Protein AF-A0A428NKQ6-F1 (afdb_monomer)

Sequence (167 aa):
MEALGAVASIIAVVQLTGTIINLCKKYLTSVADLKHDLNCIIIEVSTLRSILELVETAVEGEGDKSPILDALKAPVSSCQNVLADLTALLRSTQCEIPDEQIRMRDKASKILRRVEWPYKGDRAKTMLADLSQHKNTIAMILAVDSRHEKIRVIVPTGVYESRWNPR

Nearest PDB structures (foldseek):
  3plt-assembly2_C-2  TM=3.211E-01  e=9.337E-01  Saccharomyces cerevisiae
  6egc-assem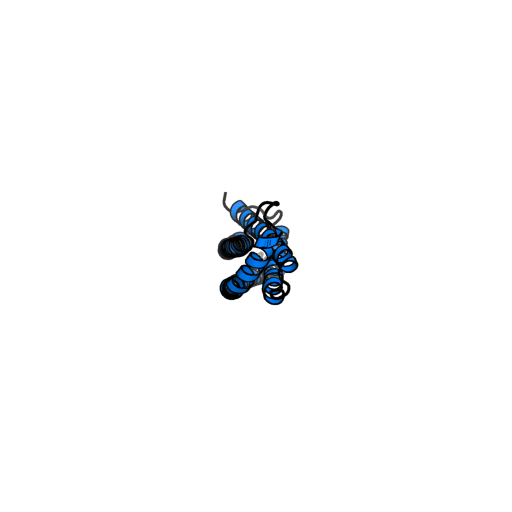bly1_A  TM=3.523E-01  e=1.395E+00  synthetic construct

Secondary structure (DSSP, 8-state):
--HHHHHHHHHHHHHHHHHHHHHHHHHHTT-GGGHHHHHHHHHHHHHHHHHHHHHHHHTTT--TT-HHHHHHHHHHHHHHHHHHHHHHHHHHHH----GGGHHHHHHHHHHHHHHHHHHHHHHHHHHHHHHHHHHHHHHHHHHHHHHHHHHHTTS------------

pLDDT: mean 74.75, std 16.59, range [36.5, 94.19]

Structure (mmCIF, N/CA/C/O backbone):
data_AF-A0A428NKQ6-F1
#
_entry.id   AF-A0A428NKQ6-F1
#
loop_
_atom_site.group_PDB
_atom_site.id
_atom_site.type_symbol
_atom_site.label_atom_id
_atom_site.label_alt_id
_atom_site.label_comp_id
_atom_site.label_asym_id
_atom_site.label_entity_id
_atom_site.label_seq_id
_atom_site.pdbx_PDB_ins_code
_atom_site.Cartn_x
_atom_site.Cartn_y
_atom_site.Cartn_z
_atom_site.occupancy
_atom_site.B_iso_or_equiv
_atom_site.auth_seq_id
_atom_site.auth_comp_id
_atom_site.auth_asym_id
_atom_site.auth_atom_id
_atom_site.pdbx_PDB_model_num
ATOM 1 N N . MET A 1 1 ? 3.741 13.657 -23.375 1.00 43.75 1 MET A N 1
ATOM 2 C CA . MET A 1 1 ? 3.426 14.230 -22.047 1.00 43.75 1 MET A CA 1
ATOM 3 C C . MET A 1 1 ? 2.868 13.133 -21.132 1.00 43.75 1 MET A C 1
ATOM 5 O O . MET A 1 1 ? 1.889 13.355 -20.439 1.00 43.75 1 MET A O 1
ATOM 9 N N . GLU A 1 2 ? 3.465 11.931 -21.148 1.00 50.16 2 GLU A N 1
ATOM 10 C CA . GLU A 1 2 ? 2.844 10.716 -20.579 1.00 50.16 2 GLU A CA 1
ATOM 11 C C . GLU A 1 2 ? 3.733 9.967 -19.572 1.00 50.16 2 GLU A C 1
ATOM 13 O O . GLU A 1 2 ? 3.213 9.144 -18.820 1.00 50.16 2 GLU A O 1
ATOM 18 N N . ALA A 1 3 ? 5.042 10.249 -19.497 1.00 51.44 3 ALA A N 1
ATOM 19 C CA . ALA A 1 3 ? 5.932 9.623 -18.511 1.00 51.44 3 ALA A CA 1
ATOM 20 C C . ALA A 1 3 ? 5.976 10.398 -17.180 1.00 51.44 3 ALA A C 1
ATOM 22 O O . ALA A 1 3 ? 6.032 9.767 -16.125 1.00 51.44 3 ALA A O 1
ATOM 23 N N . LEU A 1 4 ? 5.735 11.721 -17.197 1.00 58.91 4 LEU A N 1
ATOM 24 C CA . LEU A 1 4 ? 5.297 12.462 -15.998 1.00 58.91 4 LEU A CA 1
ATOM 25 C C . LEU A 1 4 ? 4.072 11.809 -15.337 1.00 58.91 4 LEU A C 1
ATOM 27 O O . LEU A 1 4 ? 3.944 11.839 -14.118 1.00 58.91 4 LEU A O 1
ATOM 31 N N . GLY A 1 5 ? 3.194 11.178 -16.125 1.00 74.94 5 GLY A N 1
ATOM 32 C CA . GLY A 1 5 ? 2.017 10.480 -15.613 1.00 74.94 5 GLY A CA 1
ATOM 33 C C . GLY A 1 5 ? 2.357 9.256 -14.758 1.00 74.94 5 GLY A C 1
ATOM 34 O O . GLY A 1 5 ? 1.701 9.027 -13.745 1.00 74.94 5 GLY A O 1
ATOM 35 N N . ALA A 1 6 ? 3.398 8.496 -15.119 1.00 79.81 6 ALA A N 1
ATOM 36 C CA . ALA A 1 6 ? 3.796 7.298 -14.377 1.00 79.81 6 ALA A CA 1
ATOM 37 C C . ALA A 1 6 ? 4.436 7.660 -13.030 1.00 79.81 6 ALA A C 1
ATOM 39 O O . ALA A 1 6 ? 3.991 7.170 -11.993 1.00 79.81 6 ALA A O 1
ATOM 40 N N . VAL A 1 7 ? 5.410 8.576 -13.032 1.00 85.38 7 VAL A N 1
ATOM 41 C CA . VAL A 1 7 ? 6.053 9.060 -11.798 1.00 85.38 7 VAL A CA 1
ATOM 42 C C . VAL A 1 7 ? 5.033 9.760 -10.894 1.00 85.38 7 VAL A C 1
ATOM 44 O O . VAL A 1 7 ? 4.967 9.472 -9.702 1.00 85.38 7 VAL A O 1
ATOM 47 N N . ALA A 1 8 ? 4.150 10.597 -11.448 1.00 87.56 8 ALA A N 1
ATOM 48 C CA . ALA A 1 8 ? 3.085 11.228 -10.667 1.00 87.56 8 ALA A CA 1
ATOM 49 C C . ALA A 1 8 ? 2.110 10.208 -10.052 1.00 87.56 8 ALA A C 1
ATOM 51 O O . ALA A 1 8 ? 1.665 10.396 -8.920 1.00 87.56 8 ALA A O 1
ATOM 52 N N . SER A 1 9 ? 1.784 9.120 -10.760 1.00 89.31 9 SER A N 1
ATOM 53 C CA . SER A 1 9 ? 0.932 8.052 -10.221 1.00 89.31 9 SER A CA 1
ATOM 54 C C . SER A 1 9 ? 1.629 7.285 -9.090 1.00 89.31 9 SER A C 1
ATOM 56 O O . SER A 1 9 ? 1.004 7.024 -8.062 1.00 89.31 9 SER A O 1
ATOM 58 N N . ILE A 1 10 ? 2.936 7.016 -9.209 1.00 91.12 10 ILE A N 1
ATOM 59 C CA . ILE A 1 10 ? 3.754 6.437 -8.127 1.00 91.12 10 ILE A CA 1
ATOM 60 C C . ILE A 1 10 ? 3.709 7.338 -6.885 1.00 91.12 10 ILE A C 1
ATOM 62 O O . ILE A 1 10 ? 3.356 6.871 -5.800 1.00 91.12 10 ILE A O 1
ATOM 66 N N . ILE A 1 11 ? 3.961 8.639 -7.055 1.00 91.25 11 ILE A N 1
ATOM 67 C CA . ILE A 1 11 ? 3.889 9.633 -5.973 1.00 91.25 11 ILE A CA 1
ATOM 68 C C . ILE A 1 11 ? 2.492 9.647 -5.335 1.00 91.25 11 ILE A C 1
ATOM 70 O O . ILE A 1 11 ? 2.361 9.659 -4.108 1.00 91.25 11 ILE A O 1
ATOM 74 N N . ALA A 1 12 ? 1.429 9.614 -6.142 1.00 93.06 12 ALA A N 1
ATOM 75 C CA . ALA A 1 12 ? 0.055 9.581 -5.643 1.00 93.06 12 ALA A CA 1
ATOM 76 C C . ALA A 1 12 ? -0.210 8.334 -4.784 1.00 93.06 12 ALA A C 1
ATOM 78 O O . ALA A 1 12 ? -0.809 8.432 -3.709 1.00 93.06 12 ALA A O 1
ATOM 79 N N . VAL A 1 13 ? 0.285 7.169 -5.211 1.00 93.56 13 VAL A N 1
ATOM 80 C CA . VAL A 1 13 ? 0.214 5.933 -4.425 1.00 93.56 13 VAL A CA 1
ATOM 81 C C . VAL A 1 13 ? 0.978 6.078 -3.105 1.00 93.56 13 VAL A C 1
ATOM 83 O O . VAL A 1 13 ? 0.413 5.782 -2.049 1.00 93.56 13 VAL A O 1
ATOM 86 N N . VAL A 1 14 ? 2.212 6.595 -3.119 1.00 93.88 14 VAL A N 1
ATOM 87 C CA . VAL A 1 14 ? 3.010 6.845 -1.901 1.00 93.88 14 VAL A CA 1
ATOM 88 C C . VAL A 1 14 ? 2.259 7.760 -0.923 1.00 93.88 14 VAL A C 1
ATOM 90 O O . VAL A 1 14 ? 2.180 7.462 0.273 1.00 93.88 14 VAL A O 1
ATOM 93 N N . GLN A 1 15 ? 1.604 8.817 -1.401 1.00 94.06 15 GLN A N 1
ATOM 94 C CA . GLN A 1 15 ? 0.791 9.692 -0.548 1.00 94.06 15 GLN A CA 1
ATOM 95 C C . GLN A 1 15 ? -0.438 8.983 0.049 1.00 94.06 15 GLN A C 1
ATOM 97 O O . GLN A 1 15 ? -0.736 9.141 1.243 1.00 94.06 15 GLN A O 1
ATOM 102 N N . LEU A 1 16 ? -1.138 8.161 -0.743 1.00 94.19 16 LEU A N 1
ATOM 103 C CA . LEU A 1 16 ? -2.261 7.352 -0.256 1.00 94.19 16 LEU A CA 1
ATOM 104 C C . LEU A 1 16 ? -1.813 6.372 0.831 1.00 94.19 16 LEU A C 1
ATOM 106 O O . LEU A 1 16 ? -2.469 6.277 1.872 1.00 94.19 16 LEU A O 1
ATOM 110 N N . THR A 1 17 ? -0.667 5.705 0.650 1.00 93.88 17 THR A N 1
ATOM 111 C CA . THR A 1 17 ? -0.128 4.789 1.670 1.00 93.88 17 THR A CA 1
ATOM 112 C C . THR A 1 17 ? 0.119 5.500 3.004 1.00 93.88 17 THR A C 1
ATOM 114 O O . THR A 1 17 ? -0.292 5.006 4.056 1.00 93.88 17 THR A O 1
ATOM 117 N N . GLY A 1 18 ? 0.697 6.708 2.980 1.00 94.00 18 GLY A N 1
ATOM 118 C CA . GLY A 1 18 ? 0.893 7.530 4.179 1.00 94.00 18 GLY A CA 1
ATOM 119 C C . GLY A 1 18 ? -0.423 7.898 4.871 1.00 94.00 18 GLY A C 1
ATOM 120 O O . GLY A 1 18 ? -0.528 7.824 6.099 1.00 94.00 18 GLY A O 1
ATOM 121 N N . THR A 1 19 ? -1.452 8.225 4.086 1.00 93.69 19 THR A N 1
ATOM 122 C CA . THR A 1 19 ? -2.800 8.517 4.595 1.00 93.69 19 THR A CA 1
ATOM 123 C C . THR A 1 19 ? -3.405 7.306 5.304 1.00 93.69 19 THR A C 1
ATOM 125 O O . THR A 1 19 ? -3.876 7.432 6.436 1.00 93.69 19 THR A O 1
ATOM 128 N N . ILE A 1 20 ? -3.352 6.126 4.683 1.00 91.25 20 ILE A N 1
ATOM 129 C CA . ILE A 1 20 ? -3.874 4.875 5.253 1.00 91.25 20 ILE A CA 1
ATOM 130 C C . ILE A 1 20 ? -3.162 4.523 6.559 1.00 91.25 20 ILE A C 1
ATOM 132 O O . ILE A 1 20 ? -3.825 4.255 7.560 1.00 91.25 20 ILE A O 1
ATOM 136 N N . ILE A 1 21 ? -1.828 4.597 6.592 1.00 91.94 21 ILE A N 1
ATOM 137 C CA . ILE A 1 21 ? -1.042 4.321 7.804 1.00 91.94 21 ILE A CA 1
ATOM 138 C C . ILE A 1 21 ? -1.487 5.236 8.952 1.00 91.94 21 ILE A C 1
ATOM 140 O O . ILE A 1 21 ? -1.678 4.773 10.079 1.00 91.94 21 ILE A O 1
ATOM 144 N N . ASN A 1 22 ? -1.690 6.528 8.681 1.00 90.69 22 ASN A N 1
ATOM 145 C CA . ASN A 1 22 ? -2.161 7.477 9.688 1.00 90.69 22 ASN A CA 1
ATOM 146 C C . ASN A 1 22 ? -3.582 7.145 10.178 1.00 90.69 22 ASN A C 1
ATOM 148 O O . ASN A 1 22 ? -3.840 7.154 11.382 1.00 90.69 22 ASN A O 1
ATOM 152 N N . LEU A 1 23 ? -4.494 6.802 9.263 1.00 87.56 23 LEU A N 1
ATOM 153 C CA . LEU A 1 23 ? -5.860 6.385 9.594 1.00 87.56 23 LEU A CA 1
ATOM 154 C C . LEU A 1 23 ? -5.869 5.125 10.473 1.00 87.56 23 LEU A C 1
ATOM 156 O O . LEU A 1 23 ? -6.544 5.104 11.501 1.00 87.56 23 LEU A O 1
ATOM 160 N N . CYS A 1 24 ? -5.081 4.104 10.133 1.00 85.88 24 CYS A N 1
ATOM 161 C CA . CYS A 1 24 ? -4.968 2.885 10.934 1.00 85.88 24 CYS A CA 1
ATOM 162 C C . CYS A 1 24 ? -4.390 3.167 12.329 1.00 85.88 24 CYS A C 1
ATOM 164 O O . CYS A 1 24 ? -4.927 2.676 13.322 1.00 85.88 24 CYS A O 1
ATOM 16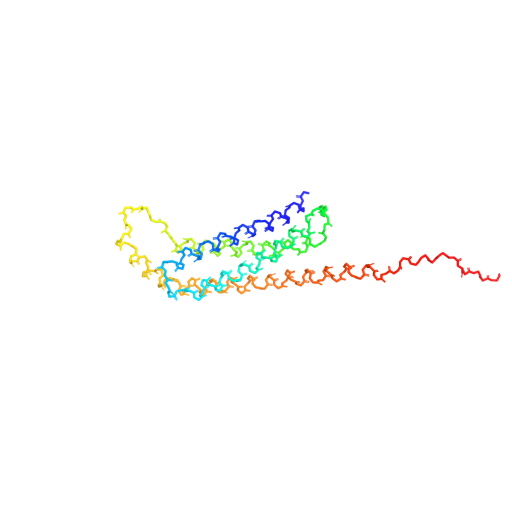6 N N . LYS A 1 25 ? -3.353 4.013 12.438 1.00 85.69 25 LYS A N 1
ATOM 167 C CA . LYS A 1 25 ? -2.780 4.433 13.732 1.00 85.69 25 LYS A CA 1
ATOM 168 C C . LYS A 1 25 ? -3.798 5.157 14.616 1.00 85.69 25 LYS A C 1
ATOM 170 O O . LYS A 1 25 ? -3.898 4.843 15.800 1.00 85.69 25 LYS A O 1
ATOM 175 N N . LYS A 1 26 ? -4.594 6.072 14.052 1.00 81.81 26 LYS A N 1
ATOM 176 C CA . LYS A 1 26 ? -5.695 6.745 14.772 1.00 81.81 26 LYS A CA 1
ATOM 177 C C . LYS A 1 26 ? -6.784 5.770 15.224 1.00 81.81 26 LYS A C 1
ATOM 179 O O . LYS A 1 26 ? -7.400 5.952 16.270 1.00 81.81 26 LYS A O 1
ATOM 184 N N . TYR A 1 27 ? -7.026 4.718 14.453 1.00 75.56 27 TYR A N 1
ATOM 185 C CA . TYR A 1 27 ? -8.033 3.721 14.796 1.00 75.56 27 TYR A CA 1
ATOM 186 C C . TYR A 1 27 ? -7.557 2.770 15.913 1.00 75.56 27 TYR A C 1
ATOM 188 O O . TYR A 1 27 ? -8.324 2.449 16.825 1.00 75.56 27 TYR A O 1
ATOM 196 N N . LEU A 1 28 ? -6.263 2.420 15.926 1.00 75.69 28 LEU A N 1
ATOM 197 C CA . LEU A 1 28 ? -5.616 1.618 16.977 1.00 75.69 28 LEU A CA 1
ATOM 198 C C . LEU A 1 28 ? -5.704 2.247 18.376 1.00 75.69 28 LEU A C 1
ATOM 200 O O . LEU A 1 28 ? -5.817 1.519 19.364 1.00 75.69 28 LEU A O 1
ATOM 204 N N . THR A 1 29 ? -5.675 3.580 18.484 1.00 69.31 29 THR A N 1
ATOM 205 C CA . THR A 1 29 ? -5.842 4.277 19.775 1.00 69.31 29 THR A CA 1
ATOM 206 C C . THR A 1 29 ? -7.286 4.230 20.288 1.00 69.31 29 THR A C 1
ATOM 208 O O . THR A 1 29 ? -7.526 4.434 21.476 1.00 69.31 29 THR A O 1
ATOM 211 N N . SER A 1 30 ? -8.250 3.922 19.414 1.00 64.25 30 SER A N 1
ATOM 212 C CA . SER A 1 30 ? -9.683 3.949 19.716 1.00 64.25 30 SER A CA 1
ATOM 213 C C . SER A 1 30 ? -10.272 2.569 20.037 1.00 64.25 30 SER A C 1
ATOM 215 O O . SER A 1 30 ? -11.234 2.492 20.809 1.00 64.25 30 SER A O 1
ATOM 217 N N . VAL A 1 31 ? -9.726 1.484 19.463 1.00 65.69 31 VAL A N 1
ATOM 218 C CA . VAL A 1 31 ? -10.256 0.112 19.601 1.00 65.69 31 VAL A CA 1
ATOM 219 C C . VAL A 1 31 ? -9.120 -0.926 19.652 1.00 65.69 31 VAL A C 1
ATOM 221 O O . VAL A 1 31 ? -8.570 -1.323 18.630 1.00 65.69 31 VAL A O 1
ATOM 224 N N . ALA A 1 32 ? -8.782 -1.415 20.852 1.00 65.38 32 ALA A N 1
ATOM 225 C CA . ALA A 1 32 ? -7.666 -2.352 21.056 1.00 65.38 32 ALA A CA 1
ATOM 226 C C . ALA A 1 32 ? -7.892 -3.772 20.493 1.00 65.38 32 ALA A C 1
ATOM 228 O O . ALA A 1 32 ? -6.928 -4.510 20.315 1.00 65.38 32 ALA A O 1
ATOM 229 N N . ASP A 1 33 ? -9.140 -4.142 20.214 1.00 66.56 33 ASP A N 1
ATOM 230 C CA . ASP A 1 33 ? -9.537 -5.479 19.749 1.00 66.56 33 ASP A CA 1
ATOM 231 C C . ASP A 1 33 ? -9.233 -5.705 18.254 1.00 66.56 33 ASP A C 1
ATOM 233 O O . ASP A 1 33 ? -9.098 -6.829 17.793 1.00 66.56 33 ASP A O 1
ATOM 237 N N . LEU A 1 34 ? -9.047 -4.617 17.497 1.00 70.50 34 LEU A N 1
ATOM 238 C CA . LEU A 1 34 ? -8.861 -4.628 16.038 1.00 70.50 34 LEU A CA 1
ATOM 239 C C . LEU A 1 34 ? -7.387 -4.508 15.626 1.00 70.50 34 LEU A C 1
ATOM 241 O O . LEU A 1 34 ? -7.061 -4.260 14.464 1.00 70.50 34 LEU A O 1
ATOM 245 N N . LYS A 1 35 ? -6.476 -4.664 16.595 1.00 77.50 35 LYS A N 1
ATOM 246 C CA . LYS A 1 35 ? -5.039 -4.433 16.413 1.00 77.50 35 LYS A CA 1
ATOM 247 C C . LYS A 1 35 ? -4.428 -5.293 15.318 1.00 77.50 35 LYS A C 1
ATOM 249 O O . LYS A 1 35 ? -3.573 -4.807 14.586 1.00 77.50 35 LYS A O 1
ATOM 254 N N . HIS A 1 36 ? -4.853 -6.548 15.215 1.00 81.19 36 HIS A N 1
ATOM 255 C CA . HIS A 1 36 ? -4.286 -7.483 14.252 1.00 81.19 36 HIS A CA 1
ATOM 256 C C . HIS A 1 36 ? -4.561 -7.043 12.809 1.00 81.19 36 HIS A C 1
ATOM 258 O O . HIS A 1 36 ? -3.616 -6.770 12.075 1.00 81.19 36 HIS A O 1
ATOM 264 N N . ASP A 1 37 ? -5.833 -6.874 12.435 1.00 80.25 37 ASP A N 1
ATOM 265 C CA . ASP A 1 37 ? -6.216 -6.510 11.065 1.00 80.25 37 ASP A CA 1
ATOM 266 C C . ASP A 1 37 ? -5.607 -5.166 10.632 1.00 80.25 37 ASP A C 1
ATOM 268 O O . ASP A 1 37 ? -5.096 -5.032 9.521 1.00 80.25 37 ASP A O 1
ATOM 272 N N . LEU A 1 38 ? -5.605 -4.167 11.521 1.00 84.69 38 LEU A N 1
ATOM 273 C CA . LEU A 1 38 ? -5.018 -2.855 11.236 1.00 84.69 38 LEU A CA 1
ATOM 274 C C . LEU A 1 38 ? -3.504 -2.926 11.057 1.00 84.69 38 LEU A C 1
ATOM 276 O O . LEU A 1 38 ? -2.963 -2.243 10.190 1.00 84.69 38 LEU A O 1
ATOM 280 N N . ASN A 1 39 ? -2.818 -3.748 11.854 1.00 87.38 39 ASN A N 1
ATOM 281 C CA . ASN A 1 39 ? -1.386 -3.963 11.688 1.00 87.38 39 ASN A CA 1
ATOM 282 C C . ASN A 1 39 ? -1.084 -4.683 10.371 1.00 87.38 39 ASN A C 1
ATOM 284 O O . ASN A 1 39 ? -0.131 -4.299 9.701 1.00 87.38 39 ASN A O 1
ATOM 288 N N . CYS A 1 40 ? -1.902 -5.656 9.958 1.00 87.69 40 CYS A N 1
ATOM 289 C CA . CYS A 1 40 ? -1.769 -6.288 8.642 1.00 87.69 40 CYS A CA 1
ATOM 290 C C . CYS A 1 40 ? -1.883 -5.256 7.511 1.00 87.69 40 CYS A C 1
ATOM 292 O O . CYS A 1 40 ? -1.033 -5.236 6.623 1.00 87.69 40 CYS A O 1
ATOM 294 N N . ILE A 1 41 ? -2.867 -4.350 7.586 1.00 89.56 41 ILE A N 1
ATOM 295 C CA . ILE A 1 41 ? -3.011 -3.250 6.621 1.00 89.56 41 ILE A CA 1
ATOM 296 C C . ILE A 1 41 ? -1.767 -2.354 6.628 1.00 89.56 41 ILE A C 1
ATOM 298 O O . ILE A 1 41 ? -1.211 -2.077 5.570 1.00 89.56 41 ILE A O 1
ATOM 302 N N . ILE A 1 42 ? -1.308 -1.914 7.806 1.00 90.25 42 ILE A N 1
ATOM 303 C CA . ILE A 1 42 ? -0.123 -1.052 7.930 1.00 90.25 42 ILE A CA 1
ATOM 304 C C . ILE A 1 42 ? 1.105 -1.724 7.310 1.00 90.25 42 ILE A C 1
ATOM 306 O O . ILE A 1 42 ? 1.832 -1.065 6.572 1.00 90.25 42 ILE A O 1
ATOM 310 N N . ILE A 1 43 ? 1.343 -3.004 7.602 1.00 91.69 43 ILE A N 1
ATOM 311 C CA . ILE A 1 43 ? 2.507 -3.750 7.108 1.00 91.69 43 ILE A CA 1
ATOM 312 C C . ILE A 1 43 ? 2.466 -3.862 5.584 1.00 91.69 43 ILE A C 1
ATOM 314 O O . ILE A 1 43 ? 3.444 -3.515 4.917 1.00 91.69 43 ILE A O 1
ATOM 318 N N . GLU A 1 44 ? 1.340 -4.306 5.025 1.00 90.81 44 GLU A N 1
ATOM 319 C CA . GLU A 1 44 ? 1.213 -4.514 3.581 1.00 90.81 44 GLU A CA 1
ATOM 320 C C . GLU A 1 44 ? 1.353 -3.190 2.815 1.00 90.81 44 GLU A C 1
ATOM 322 O O . GLU A 1 44 ? 2.133 -3.087 1.866 1.00 90.81 44 GLU A O 1
ATOM 327 N N . VAL A 1 45 ? 0.679 -2.138 3.290 1.00 91.81 45 VAL A N 1
ATOM 328 C CA . VAL A 1 45 ? 0.727 -0.796 2.693 1.0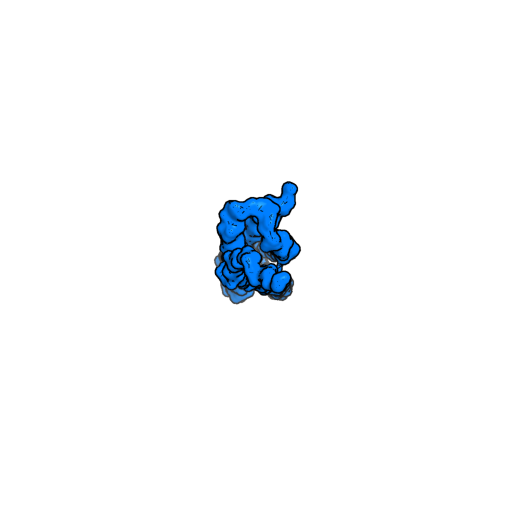0 91.81 45 VAL A CA 1
ATOM 329 C C . VAL A 1 45 ? 2.115 -0.160 2.830 1.00 91.81 45 VAL A C 1
ATOM 331 O O . VAL A 1 45 ? 2.583 0.480 1.890 1.00 91.81 45 VAL A O 1
ATOM 334 N N . SER A 1 46 ? 2.809 -0.363 3.955 1.00 92.69 46 SER A N 1
ATOM 335 C CA . SER A 1 46 ? 4.187 0.128 4.135 1.00 92.69 46 SER A CA 1
ATOM 336 C C . SER A 1 46 ? 5.166 -0.587 3.208 1.00 92.69 46 SER A C 1
ATOM 338 O O . SER A 1 46 ? 6.064 0.045 2.665 1.00 92.69 46 SER A O 1
ATOM 340 N N . THR A 1 47 ? 4.973 -1.888 2.980 1.00 92.50 47 THR A N 1
ATOM 341 C CA . THR A 1 47 ? 5.823 -2.665 2.068 1.00 92.50 47 THR A CA 1
ATOM 342 C C . THR A 1 47 ? 5.674 -2.170 0.632 1.00 92.50 47 THR A C 1
ATOM 344 O O . THR A 1 47 ? 6.674 -1.950 -0.049 1.00 92.50 47 THR A O 1
ATOM 347 N N . LEU A 1 48 ? 4.437 -1.940 0.177 1.00 92.12 48 LEU A N 1
ATOM 348 C CA . LEU A 1 48 ? 4.185 -1.351 -1.140 1.00 92.12 48 LEU A CA 1
ATOM 349 C C . LEU A 1 48 ? 4.815 0.040 -1.267 1.00 92.12 48 LEU A C 1
ATOM 351 O O . LEU A 1 48 ? 5.454 0.327 -2.277 1.00 92.12 48 LEU A O 1
ATOM 355 N N . ARG A 1 49 ? 4.662 0.883 -0.239 1.00 94.00 49 ARG A N 1
ATOM 356 C CA . ARG A 1 49 ? 5.268 2.216 -0.196 1.00 94.00 49 ARG A CA 1
ATOM 357 C C . ARG A 1 49 ? 6.778 2.149 -0.415 1.00 94.00 49 ARG A C 1
ATOM 359 O O . ARG A 1 49 ? 7.271 2.818 -1.310 1.00 94.00 49 ARG A O 1
ATOM 366 N N . SER A 1 50 ? 7.487 1.315 0.346 1.00 93.44 50 SER A N 1
ATOM 367 C CA . SER A 1 50 ? 8.946 1.208 0.242 1.00 93.44 50 SER A CA 1
ATOM 368 C C . SER A 1 50 ? 9.413 0.720 -1.131 1.00 93.44 50 SER A C 1
ATOM 370 O O . SER A 1 50 ? 10.427 1.198 -1.630 1.00 93.44 50 SER A O 1
ATOM 372 N N . ILE A 1 51 ? 8.675 -0.200 -1.763 1.00 90.62 51 ILE A N 1
ATOM 373 C CA . ILE A 1 51 ? 8.972 -0.644 -3.135 1.00 90.62 51 ILE A CA 1
ATOM 374 C C . ILE A 1 51 ? 8.846 0.530 -4.110 1.00 90.62 51 ILE A C 1
ATOM 376 O O . ILE A 1 51 ? 9.706 0.718 -4.963 1.00 90.62 51 ILE A O 1
ATOM 380 N N . LEU A 1 52 ? 7.786 1.326 -3.984 1.00 90.56 52 LEU A N 1
ATOM 381 C CA . LEU A 1 52 ? 7.509 2.436 -4.889 1.00 90.56 52 LEU A CA 1
ATOM 382 C C . LEU A 1 52 ? 8.419 3.651 -4.664 1.00 90.56 52 LEU A C 1
ATOM 384 O O . LEU A 1 52 ? 8.816 4.269 -5.643 1.00 90.56 52 LEU A O 1
ATOM 388 N N . GLU A 1 53 ? 8.816 3.943 -3.424 1.00 91.62 53 GLU A N 1
ATOM 389 C CA . GLU A 1 53 ? 9.837 4.961 -3.113 1.00 91.62 53 GLU A CA 1
ATOM 390 C C . GLU A 1 53 ? 11.203 4.579 -3.717 1.00 91.62 53 GLU A C 1
ATOM 392 O O . GLU A 1 53 ? 11.931 5.435 -4.224 1.00 91.62 53 GLU A O 1
ATOM 397 N N . LEU A 1 54 ? 11.545 3.282 -3.729 1.00 88.44 54 LEU A N 1
ATOM 398 C CA . LEU A 1 54 ? 12.760 2.796 -4.390 1.00 88.44 54 LEU A CA 1
ATOM 399 C C . LEU A 1 54 ? 12.691 2.984 -5.911 1.00 88.44 54 LEU A C 1
ATOM 401 O O . LEU A 1 54 ? 13.676 3.397 -6.515 1.00 88.44 54 LEU A O 1
ATOM 405 N N . VAL A 1 55 ? 11.537 2.699 -6.520 1.00 85.81 55 VAL A N 1
ATOM 406 C CA . VAL A 1 55 ? 11.306 2.928 -7.955 1.00 85.81 55 VAL A CA 1
ATOM 407 C C . VAL A 1 55 ? 11.419 4.412 -8.288 1.00 85.81 55 VAL A C 1
ATOM 409 O O . VAL A 1 55 ? 12.115 4.756 -9.234 1.00 85.81 55 VAL A O 1
ATOM 412 N N . GLU A 1 56 ? 10.758 5.275 -7.514 1.00 86.50 56 GLU A N 1
ATOM 413 C CA . GLU A 1 56 ? 10.810 6.733 -7.673 1.00 86.50 56 GLU A CA 1
ATOM 414 C C . GLU A 1 56 ? 12.254 7.239 -7.645 1.00 86.50 56 GLU A C 1
ATOM 416 O O . GLU A 1 56 ? 12.655 7.981 -8.534 1.00 86.50 56 GLU A O 1
ATOM 421 N N . THR A 1 57 ? 13.053 6.763 -6.686 1.00 84.88 57 THR A N 1
ATOM 422 C CA . THR A 1 57 ? 14.473 7.130 -6.576 1.00 84.88 57 THR A CA 1
ATOM 423 C C . THR A 1 57 ? 15.299 6.595 -7.749 1.00 84.88 57 THR A C 1
ATOM 425 O O . THR A 1 57 ? 16.190 7.281 -8.235 1.00 84.88 57 THR A O 1
ATOM 428 N N . ALA A 1 58 ? 15.030 5.370 -8.213 1.00 80.06 58 ALA A N 1
ATOM 429 C CA . ALA A 1 58 ? 15.790 4.746 -9.297 1.00 80.06 58 ALA A CA 1
ATOM 430 C C . ALA A 1 58 ? 15.572 5.443 -10.647 1.00 80.06 58 ALA A C 1
ATOM 432 O O . ALA A 1 58 ? 16.506 5.566 -11.430 1.00 80.06 58 ALA A O 1
ATOM 433 N N . VAL A 1 59 ? 14.352 5.922 -10.896 1.00 78.19 59 VAL A N 1
ATOM 434 C CA . VAL A 1 59 ? 13.988 6.622 -12.138 1.00 78.19 59 VAL A CA 1
ATOM 435 C C . VAL A 1 59 ? 14.188 8.139 -12.040 1.00 78.19 59 VAL A C 1
ATOM 437 O O . VAL A 1 59 ? 13.960 8.856 -13.016 1.00 78.19 59 VAL A O 1
ATOM 440 N N . GLU A 1 60 ? 14.618 8.649 -10.880 1.00 74.19 60 GLU A N 1
ATOM 441 C CA . GLU A 1 60 ? 14.920 10.063 -10.669 1.00 74.19 60 GLU A CA 1
ATOM 442 C C . GLU A 1 60 ? 16.120 10.471 -11.541 1.00 74.19 60 GLU A C 1
ATOM 444 O O . GLU A 1 60 ? 17.273 10.149 -11.264 1.00 74.19 60 GLU A O 1
ATOM 449 N N . GLY A 1 61 ? 15.842 11.170 -12.645 1.00 66.31 61 GLY A N 1
ATOM 450 C CA . GLY A 1 61 ? 16.858 11.617 -13.605 1.00 66.31 61 GLY A CA 1
ATOM 451 C C . GLY A 1 61 ? 16.987 10.754 -14.865 1.00 66.31 61 GLY A C 1
ATOM 452 O O . GLY A 1 61 ? 17.611 11.201 -15.831 1.00 66.31 61 GLY A O 1
ATOM 453 N N . GLU A 1 62 ? 16.344 9.583 -14.926 1.00 61.69 62 GLU A N 1
ATOM 454 C CA . GLU A 1 62 ? 16.067 8.918 -16.203 1.00 61.69 62 GLU A CA 1
ATOM 455 C C . GLU A 1 62 ? 14.970 9.709 -16.933 1.00 61.69 62 GLU A C 1
ATOM 457 O O . GLU A 1 62 ? 13.884 9.940 -16.408 1.00 61.69 62 GLU A O 1
ATOM 462 N N . GLY A 1 63 ? 15.252 10.193 -18.146 1.00 56.31 63 GLY A N 1
ATOM 463 C CA . GLY A 1 63 ? 14.274 10.960 -18.927 1.00 56.31 63 GLY A CA 1
ATOM 464 C C . GLY A 1 63 ? 12.989 10.178 -19.263 1.00 56.31 63 GLY A C 1
ATOM 465 O O . GLY A 1 63 ? 12.891 8.977 -19.036 1.00 56.31 63 GLY A O 1
ATOM 466 N N . ASP A 1 64 ? 12.024 10.860 -19.898 1.00 55.69 64 ASP A N 1
ATOM 467 C CA . ASP A 1 64 ? 10.641 10.440 -20.247 1.00 55.69 64 ASP A CA 1
ATOM 468 C C . ASP A 1 64 ? 10.452 9.096 -21.025 1.00 55.69 64 ASP A C 1
ATOM 470 O O . ASP A 1 64 ? 9.362 8.827 -21.526 1.00 55.69 64 ASP A O 1
ATOM 474 N N . LYS A 1 65 ? 11.476 8.247 -21.198 1.00 63.38 65 LYS A N 1
ATOM 475 C CA . LYS A 1 65 ? 11.449 7.037 -22.050 1.00 63.38 65 LYS A CA 1
ATOM 476 C C . LYS A 1 65 ? 11.921 5.759 -21.351 1.00 63.38 65 LYS A C 1
ATOM 478 O O . LYS A 1 65 ? 12.418 4.856 -22.023 1.00 63.38 65 LYS A O 1
ATOM 483 N N . SER A 1 66 ? 11.809 5.674 -20.026 1.00 75.06 66 SER A N 1
ATOM 484 C CA . SER A 1 66 ? 12.194 4.444 -19.333 1.00 75.06 66 SER A CA 1
ATOM 485 C C . SER A 1 66 ? 11.128 3.354 -19.558 1.00 75.06 66 SER A C 1
ATOM 487 O O . SER A 1 66 ? 9.979 3.533 -19.142 1.00 75.06 66 SER A O 1
ATOM 489 N N . PRO A 1 67 ? 11.460 2.221 -20.213 1.00 79.38 67 PRO A N 1
ATOM 490 C CA . PRO A 1 67 ? 10.500 1.150 -20.502 1.00 79.38 67 PRO A CA 1
ATOM 491 C C . PRO A 1 67 ? 9.917 0.532 -19.225 1.00 79.38 67 PRO A C 1
ATOM 493 O O . PRO A 1 67 ? 8.817 -0.024 -19.247 1.00 79.38 67 PRO A O 1
ATOM 496 N N . ILE A 1 68 ? 10.624 0.668 -18.098 1.00 82.81 68 ILE A N 1
ATOM 497 C CA . ILE A 1 68 ? 10.135 0.231 -16.796 1.00 82.81 68 ILE A CA 1
ATOM 498 C C . ILE A 1 68 ? 8.944 1.073 -16.324 1.00 82.81 68 ILE A C 1
ATOM 500 O O . ILE A 1 68 ? 7.979 0.521 -15.799 1.00 82.81 68 ILE A O 1
ATOM 504 N N . LEU A 1 69 ? 8.949 2.388 -16.574 1.00 84.25 69 LEU A N 1
ATOM 505 C CA . LEU A 1 69 ? 7.849 3.275 -16.196 1.00 84.25 69 LEU A CA 1
ATOM 506 C C . LEU A 1 69 ? 6.572 2.921 -16.957 1.00 84.25 69 LEU A C 1
ATOM 508 O O . LEU A 1 69 ? 5.498 2.905 -16.360 1.00 84.25 69 LEU A O 1
ATOM 512 N N . ASP A 1 70 ? 6.682 2.579 -18.243 1.00 85.31 70 ASP A N 1
ATOM 513 C CA . ASP A 1 70 ? 5.545 2.106 -19.038 1.00 85.31 70 ASP A CA 1
ATOM 514 C C . ASP A 1 70 ? 4.983 0.779 -18.513 1.00 85.31 70 ASP A C 1
ATOM 516 O O . ASP A 1 70 ? 3.768 0.652 -18.346 1.00 85.31 70 ASP A O 1
ATOM 520 N N . ALA A 1 71 ? 5.849 -0.183 -18.178 1.00 86.31 71 ALA A N 1
ATOM 521 C CA . ALA A 1 71 ? 5.432 -1.468 -17.612 1.00 86.31 71 ALA A CA 1
ATOM 522 C C . ALA A 1 71 ? 4.745 -1.323 -16.239 1.00 86.31 71 ALA A C 1
ATOM 524 O O . ALA A 1 71 ? 3.877 -2.125 -15.884 1.00 86.31 71 ALA A O 1
ATOM 525 N N . LEU A 1 72 ? 5.099 -0.287 -15.474 1.00 88.75 72 LEU A N 1
ATOM 526 C CA . LEU A 1 72 ? 4.544 -0.024 -14.147 1.00 88.75 72 LEU A CA 1
ATOM 527 C C . LEU A 1 72 ? 3.205 0.728 -14.165 1.00 88.75 72 LEU A C 1
ATOM 529 O O . LEU A 1 72 ? 2.470 0.646 -13.180 1.00 88.75 72 LEU A O 1
ATOM 533 N N . LYS A 1 73 ? 2.827 1.406 -15.259 1.00 88.50 73 LYS A N 1
ATOM 534 C CA . LYS A 1 73 ? 1.590 2.216 -15.330 1.00 88.50 73 LYS A CA 1
ATOM 535 C C . LYS A 1 73 ? 0.341 1.453 -14.882 1.00 88.50 73 LYS A C 1
ATOM 537 O O . LYS A 1 73 ? -0.393 1.924 -14.012 1.00 88.50 73 LYS A O 1
ATOM 542 N N . ALA A 1 74 ? 0.096 0.278 -15.462 1.00 89.56 74 ALA A N 1
ATOM 543 C CA . ALA A 1 74 ? -1.097 -0.521 -15.178 1.00 89.56 74 ALA A CA 1
ATOM 544 C C . ALA A 1 74 ? -1.161 -1.043 -13.724 1.00 89.56 74 ALA A C 1
ATOM 546 O O . ALA A 1 74 ? -2.176 -0.805 -13.056 1.00 89.56 74 ALA A O 1
ATOM 547 N N . PRO A 1 75 ? -0.121 -1.714 -13.182 1.00 90.25 75 PRO A N 1
ATOM 548 C CA . PRO A 1 75 ? -0.165 -2.172 -11.796 1.00 90.25 75 PRO A CA 1
ATOM 549 C C . PRO A 1 75 ? -0.180 -1.014 -10.787 1.00 90.25 75 PRO A C 1
ATOM 551 O O . PRO A 1 75 ? -0.902 -1.107 -9.798 1.00 90.25 75 PRO A O 1
ATOM 554 N N . VAL A 1 76 ? 0.520 0.101 -11.041 1.00 91.38 76 VAL A N 1
ATOM 555 C CA . VAL A 1 76 ? 0.490 1.284 -10.154 1.00 91.38 76 VAL A CA 1
ATOM 556 C C . VAL A 1 76 ? -0.896 1.934 -10.141 1.00 91.38 76 VAL A C 1
ATOM 558 O O . VAL A 1 76 ? -1.417 2.229 -9.066 1.00 91.38 76 VAL A O 1
ATOM 561 N N . SER A 1 77 ? -1.545 2.074 -11.301 1.00 91.06 77 SER A N 1
ATOM 562 C CA . SER A 1 77 ? -2.922 2.591 -11.377 1.00 91.06 77 SER A CA 1
ATOM 563 C C . SER A 1 77 ? -3.908 1.698 -10.618 1.00 91.06 77 SER A C 1
ATOM 565 O O . SER A 1 77 ? -4.808 2.185 -9.935 1.00 91.06 77 SER A O 1
ATOM 567 N N . SER A 1 78 ? -3.717 0.379 -10.691 1.00 90.31 78 SER A N 1
ATOM 568 C CA . SER A 1 78 ? -4.549 -0.579 -9.957 1.00 90.31 78 SER A CA 1
ATOM 569 C C . SER A 1 78 ? -4.340 -0.453 -8.444 1.00 90.31 78 SER A C 1
ATOM 571 O O . SER A 1 78 ? -5.315 -0.355 -7.699 1.00 90.31 78 SER A O 1
ATOM 573 N N . CYS A 1 79 ? -3.086 -0.330 -7.989 1.00 92.19 79 CYS A N 1
ATOM 574 C CA . CYS A 1 79 ? -2.767 -0.016 -6.594 1.00 92.19 79 CYS A CA 1
ATOM 575 C C . CYS A 1 79 ? -3.435 1.287 -6.137 1.00 92.19 79 CYS A C 1
ATOM 577 O O . CYS A 1 79 ? -4.000 1.333 -5.046 1.00 92.19 79 CYS A O 1
ATOM 579 N N . GLN A 1 80 ? -3.404 2.338 -6.960 1.00 93.44 80 GLN A N 1
ATOM 580 C CA . GLN A 1 80 ? -4.019 3.625 -6.637 1.00 93.44 80 GLN A CA 1
ATOM 581 C C . GLN A 1 80 ? -5.524 3.487 -6.375 1.00 93.44 80 GLN A C 1
ATOM 583 O O . GLN A 1 80 ? -6.012 4.012 -5.373 1.00 93.44 80 GLN A O 1
ATOM 588 N N . ASN A 1 81 ? -6.242 2.739 -7.216 1.00 92.00 81 ASN A N 1
ATOM 589 C CA . ASN A 1 81 ? -7.676 2.488 -7.044 1.00 92.00 81 ASN A CA 1
ATOM 590 C C . ASN A 1 81 ? -7.968 1.700 -5.759 1.00 92.00 81 ASN A C 1
ATOM 592 O O . ASN A 1 81 ? -8.783 2.131 -4.943 1.00 92.00 81 ASN A O 1
ATOM 596 N N . VAL A 1 82 ? -7.247 0.597 -5.530 1.00 91.75 82 VAL A N 1
ATOM 597 C CA . VAL A 1 82 ? -7.414 -0.234 -4.324 1.00 91.75 82 VAL A CA 1
ATOM 598 C C . VAL A 1 82 ? -7.147 0.577 -3.050 1.00 91.75 82 VAL A C 1
ATOM 600 O O . VAL A 1 82 ? -7.898 0.491 -2.078 1.00 91.75 82 VAL A O 1
ATOM 603 N N . LEU A 1 83 ? -6.107 1.414 -3.043 1.00 92.44 83 LEU A N 1
ATOM 604 C CA . LEU A 1 83 ? -5.769 2.260 -1.896 1.00 92.44 83 LEU A CA 1
ATOM 605 C C . LEU A 1 83 ? -6.758 3.415 -1.695 1.00 92.44 83 LEU A C 1
ATOM 607 O O . LEU A 1 83 ? -7.022 3.798 -0.551 1.00 92.44 83 LEU A O 1
ATOM 611 N N . ALA A 1 84 ? -7.326 3.970 -2.766 1.00 92.62 84 ALA A N 1
ATOM 612 C CA . ALA A 1 84 ? -8.386 4.970 -2.668 1.00 92.62 84 ALA A CA 1
ATOM 613 C C . ALA A 1 84 ? -9.645 4.370 -2.020 1.0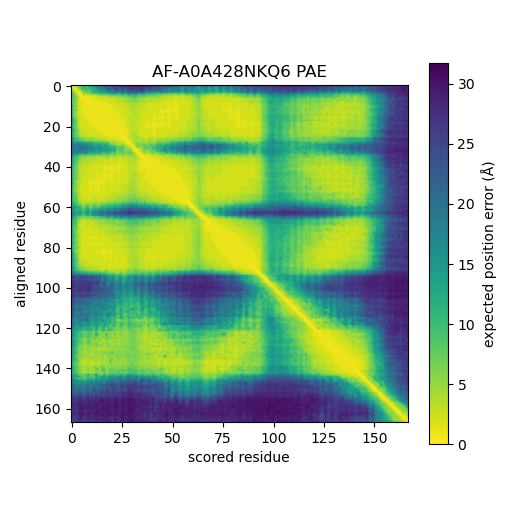0 92.62 84 ALA A C 1
ATOM 615 O O . ALA A 1 84 ? -10.178 4.943 -1.064 1.00 92.62 84 ALA A O 1
ATOM 616 N N . ASP A 1 85 ? -10.051 3.176 -2.452 1.00 90.75 85 ASP A N 1
ATOM 617 C CA . ASP A 1 85 ? -11.189 2.458 -1.875 1.00 90.75 85 ASP A CA 1
ATOM 618 C C . ASP A 1 85 ? -10.945 2.069 -0.412 1.00 90.75 85 ASP A C 1
ATOM 620 O O . ASP A 1 85 ? -11.817 2.258 0.444 1.00 90.75 85 ASP A O 1
ATOM 624 N N . LEU A 1 86 ? -9.738 1.594 -0.090 1.00 89.06 86 LEU A N 1
ATOM 625 C CA . LEU A 1 86 ? -9.338 1.299 1.285 1.00 89.06 86 LEU A CA 1
ATOM 626 C C . LEU A 1 86 ? -9.364 2.564 2.156 1.00 89.06 86 LEU A C 1
ATOM 628 O O . LEU A 1 86 ? -9.846 2.538 3.290 1.00 89.06 86 LEU A O 1
ATOM 632 N N . THR A 1 87 ? -8.911 3.698 1.622 1.00 90.00 87 THR A N 1
ATOM 633 C CA . THR A 1 87 ? -8.979 4.996 2.308 1.00 90.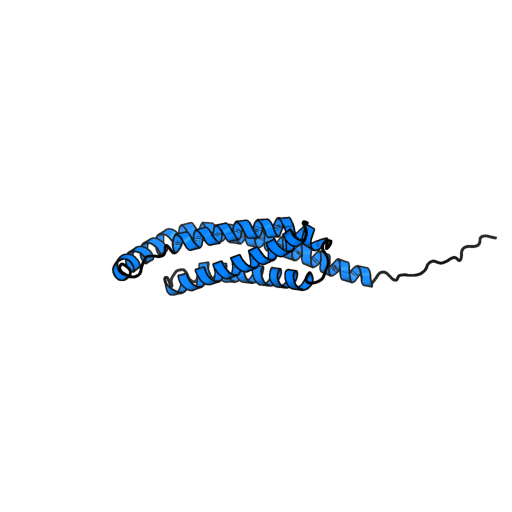00 87 THR A CA 1
ATOM 634 C C . THR A 1 87 ? -10.425 5.401 2.587 1.00 90.00 87 THR A C 1
ATOM 636 O O . THR A 1 87 ? -10.740 5.811 3.708 1.00 90.00 87 THR A O 1
ATOM 639 N N . ALA A 1 88 ? -11.319 5.268 1.605 1.00 88.56 88 ALA A N 1
ATOM 640 C CA . ALA A 1 88 ? -12.740 5.570 1.763 1.00 88.56 88 ALA A CA 1
ATOM 641 C C . ALA A 1 88 ? -13.395 4.669 2.825 1.00 88.56 88 ALA A C 1
ATOM 643 O O . ALA A 1 88 ? -14.114 5.154 3.705 1.00 88.56 88 ALA A O 1
ATOM 644 N N . LEU A 1 89 ? -13.076 3.372 2.814 1.00 86.50 89 LEU A N 1
ATOM 645 C CA . LEU A 1 89 ? -13.530 2.402 3.812 1.00 86.50 89 LEU A CA 1
ATOM 646 C C . LEU A 1 89 ? -13.066 2.790 5.225 1.00 86.50 89 LEU A C 1
ATOM 648 O O . LEU A 1 89 ? -13.883 2.855 6.151 1.00 86.50 89 LEU A O 1
ATOM 652 N N . LEU A 1 90 ? -11.788 3.139 5.396 1.00 84.25 90 LEU A N 1
ATOM 653 C CA . LEU A 1 90 ? -11.226 3.559 6.684 1.00 84.25 90 LEU A CA 1
ATOM 654 C C . LEU A 1 90 ? -11.804 4.890 7.187 1.00 84.25 90 LEU A C 1
ATOM 656 O O . LEU A 1 90 ? -12.037 5.033 8.391 1.00 84.25 90 LEU A O 1
ATOM 660 N N . ARG A 1 91 ? -12.064 5.856 6.296 1.00 84.88 91 ARG A N 1
ATOM 661 C CA . ARG A 1 91 ? -12.687 7.147 6.647 1.00 84.88 91 ARG A CA 1
ATOM 662 C C . ARG A 1 91 ? -14.152 6.997 7.035 1.00 84.88 91 ARG A C 1
ATOM 664 O O . ARG A 1 91 ? -14.554 7.537 8.062 1.00 84.88 91 ARG A O 1
ATOM 671 N N . SER A 1 92 ? -14.927 6.210 6.284 1.00 79.31 92 SER A N 1
ATOM 672 C CA . SER A 1 92 ? -16.338 5.935 6.611 1.00 79.31 92 SER A CA 1
ATOM 673 C C . SER A 1 92 ? -16.498 5.317 8.002 1.00 79.31 92 SER A C 1
ATOM 675 O O . SER A 1 92 ? -17.486 5.537 8.692 1.00 79.31 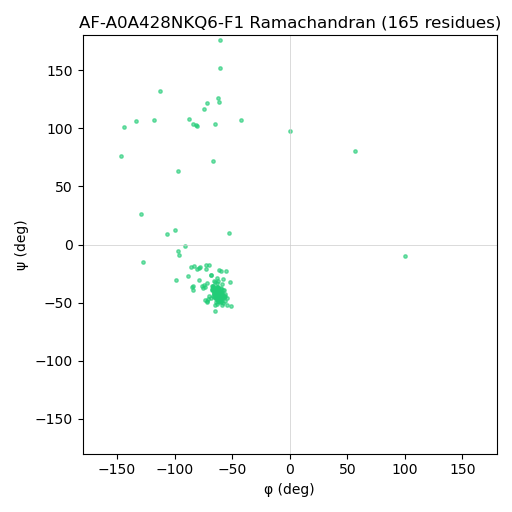92 SER A O 1
ATOM 677 N N . THR A 1 93 ? -15.482 4.579 8.448 1.00 70.06 93 THR A N 1
ATOM 678 C CA . THR A 1 93 ? -15.445 3.944 9.766 1.00 70.06 93 THR A CA 1
ATOM 679 C C . THR A 1 93 ? -15.048 4.925 10.879 1.00 70.06 93 THR A C 1
ATOM 681 O O . THR A 1 93 ? -15.351 4.699 12.050 1.00 70.06 93 THR A O 1
ATOM 684 N N . GLN A 1 94 ? -14.388 6.034 10.535 1.00 67.56 94 GLN A N 1
ATOM 685 C CA . GLN A 1 94 ? -13.859 7.012 11.486 1.00 67.56 94 GLN A CA 1
ATOM 686 C C . GLN A 1 94 ? -14.758 8.219 11.756 1.00 67.56 94 GLN A C 1
ATOM 688 O O . GLN A 1 94 ? -14.428 8.920 12.707 1.00 67.56 94 GLN A O 1
ATOM 693 N N . CYS A 1 95 ? -15.853 8.417 11.000 1.00 54.75 95 CYS A N 1
ATOM 694 C CA . CYS A 1 95 ? -16.817 9.534 11.072 1.00 54.75 95 CYS A CA 1
ATOM 695 C C . CYS A 1 95 ? -16.490 10.573 12.165 1.00 54.75 95 CYS A C 1
ATOM 697 O O . CYS A 1 95 ? -16.765 10.345 13.346 1.00 54.75 95 CYS A O 1
ATOM 699 N N . GLU A 1 96 ? -15.836 11.664 11.758 1.00 49.47 96 GLU A N 1
ATOM 700 C CA . GLU A 1 96 ? -15.415 12.768 12.625 1.00 49.47 96 GLU A CA 1
ATOM 701 C C . GLU A 1 96 ? -16.656 13.431 13.241 1.00 49.47 96 GLU A C 1
ATOM 703 O O . GLU A 1 96 ? -17.590 13.794 12.527 1.00 49.47 96 GLU A O 1
ATOM 708 N N . ILE A 1 97 ? -16.699 13.541 14.572 1.00 48.59 97 ILE A N 1
ATOM 709 C CA . ILE A 1 97 ? -17.790 14.208 15.292 1.00 48.59 97 ILE A CA 1
ATOM 710 C C . ILE A 1 97 ? -17.210 15.478 15.930 1.00 48.59 97 ILE A C 1
ATOM 712 O O . ILE A 1 97 ? -16.159 15.375 16.563 1.00 48.59 97 ILE A O 1
ATOM 716 N N . PRO A 1 98 ? -17.861 16.649 15.786 1.00 46.66 98 PRO A N 1
ATOM 717 C CA . PRO A 1 98 ? -17.429 17.886 16.434 1.00 46.66 98 PRO A CA 1
ATOM 718 C C . PRO A 1 98 ? -17.428 17.785 17.971 1.00 46.66 98 PRO A C 1
ATOM 720 O O . PRO A 1 98 ? -18.203 17.030 18.567 1.00 46.66 98 PRO A O 1
ATOM 723 N N . ASP A 1 99 ? -16.548 18.583 18.581 1.00 52.81 99 ASP A N 1
ATOM 724 C CA . ASP A 1 99 ? -15.980 18.432 19.931 1.00 52.81 99 ASP A CA 1
ATOM 725 C C . ASP A 1 99 ? -16.984 18.327 21.103 1.00 52.81 99 ASP A C 1
ATOM 727 O O . ASP A 1 99 ? -16.691 17.740 22.144 1.00 52.81 99 ASP A O 1
ATOM 731 N N . GLU A 1 100 ? -18.210 18.825 20.949 1.00 51.28 100 GLU A N 1
ATOM 732 C CA . GLU A 1 100 ? -19.147 18.990 22.071 1.00 51.28 100 GLU A CA 1
ATOM 733 C C . GLU A 1 100 ? -19.985 17.743 22.422 1.00 51.28 100 GLU A C 1
ATOM 735 O O . GLU A 1 100 ? -20.481 17.622 23.540 1.00 51.28 100 GLU A O 1
ATOM 740 N N . GLN A 1 101 ? -20.125 16.770 21.513 1.00 51.25 101 GLN A N 1
ATOM 741 C CA . GLN A 1 101 ? -21.004 15.589 21.690 1.00 51.25 101 GLN A CA 1
ATOM 742 C C . GLN A 1 101 ? -20.230 14.281 21.968 1.00 51.25 101 GLN A C 1
ATOM 744 O O . GLN A 1 101 ? -20.800 13.182 21.966 1.00 51.25 101 GLN A O 1
ATOM 749 N N . ILE A 1 102 ? -18.916 14.395 22.198 1.00 54.25 102 ILE A N 1
ATOM 750 C CA . ILE A 1 102 ? -17.935 13.302 22.159 1.00 54.25 102 ILE A CA 1
ATOM 751 C C . ILE A 1 102 ? -18.268 12.173 23.147 1.00 54.25 102 ILE A C 1
ATOM 753 O O . ILE A 1 102 ? -18.389 11.022 22.744 1.00 54.25 102 ILE A O 1
ATOM 757 N N . ARG A 1 103 ? -18.497 12.449 24.437 1.00 53.56 103 ARG A N 1
ATOM 758 C CA . ARG A 1 103 ? -18.451 11.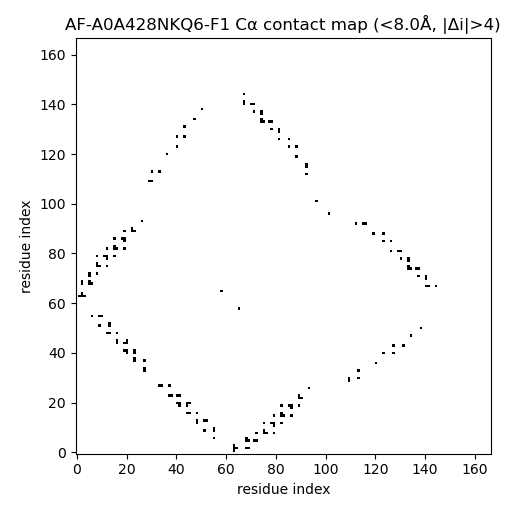399 25.483 1.00 53.56 103 ARG A CA 1
ATOM 759 C C . ARG A 1 103 ? -19.537 10.315 25.422 1.00 53.56 103 ARG A C 1
ATOM 761 O O . ARG A 1 103 ? -19.239 9.158 25.728 1.00 53.56 103 ARG A O 1
ATOM 768 N N . MET A 1 104 ? -20.783 10.656 25.083 1.00 50.09 104 MET A N 1
ATOM 769 C CA . MET A 1 104 ? -21.891 9.682 25.049 1.00 50.09 104 MET A CA 1
ATOM 770 C C . MET A 1 104 ? -21.931 8.909 23.726 1.00 50.09 104 MET A C 1
ATOM 772 O O . MET A 1 104 ? -22.134 7.692 23.732 1.00 50.09 104 MET A O 1
ATOM 776 N N . ARG A 1 105 ? -21.664 9.582 22.597 1.00 53.59 105 ARG A N 1
ATOM 777 C CA . ARG A 1 105 ? -21.590 8.929 21.284 1.00 53.59 105 ARG A CA 1
ATOM 778 C C . ARG A 1 105 ? -20.279 8.195 21.044 1.00 53.59 105 ARG A C 1
ATOM 780 O O . ARG A 1 105 ? -20.303 7.271 20.247 1.00 53.59 105 ARG A O 1
ATOM 787 N N . ASP A 1 106 ? -19.185 8.488 21.749 1.00 59.47 106 ASP A N 1
ATOM 788 C CA . ASP A 1 106 ? -17.934 7.719 21.635 1.00 59.47 106 ASP A CA 1
ATOM 789 C C . ASP A 1 106 ? -18.131 6.249 21.995 1.00 59.47 106 ASP A C 1
ATOM 791 O O . ASP A 1 106 ? -17.626 5.359 21.320 1.00 59.47 106 ASP A O 1
ATOM 795 N N . LYS A 1 107 ? -18.887 5.975 23.065 1.00 55.72 107 LYS A N 1
ATOM 796 C CA . LYS A 1 107 ? -19.149 4.600 23.504 1.00 55.72 107 LYS A CA 1
ATOM 797 C C . LYS A 1 107 ? -20.026 3.863 22.494 1.00 55.72 107 LYS A C 1
ATOM 799 O O . LYS A 1 107 ? -19.687 2.751 22.106 1.00 55.72 107 LYS A O 1
ATOM 804 N N . ALA A 1 108 ? -21.096 4.505 22.020 1.00 56.62 108 ALA A N 1
ATOM 805 C CA . ALA A 1 108 ? -21.963 3.950 20.982 1.00 56.62 108 ALA A CA 1
ATOM 806 C C . ALA A 1 108 ? -21.214 3.764 19.649 1.00 56.62 108 ALA A C 1
ATOM 808 O O . ALA A 1 108 ? -21.292 2.701 19.050 1.00 56.62 108 ALA A O 1
ATOM 809 N N . SER A 1 109 ? -20.410 4.744 19.237 1.00 60.50 109 SER A N 1
ATOM 810 C CA . SER A 1 109 ? -19.558 4.719 18.043 1.00 60.50 109 SER A CA 1
ATOM 811 C C . SER A 1 109 ? -18.497 3.627 18.130 1.00 60.50 109 SER A C 1
ATOM 813 O O . SER A 1 109 ? -18.313 2.891 17.172 1.00 60.50 109 SER A O 1
ATOM 815 N N . LYS A 1 110 ? -17.848 3.428 19.284 1.00 62.03 110 LYS A N 1
ATOM 816 C CA . LYS A 1 110 ? -16.909 2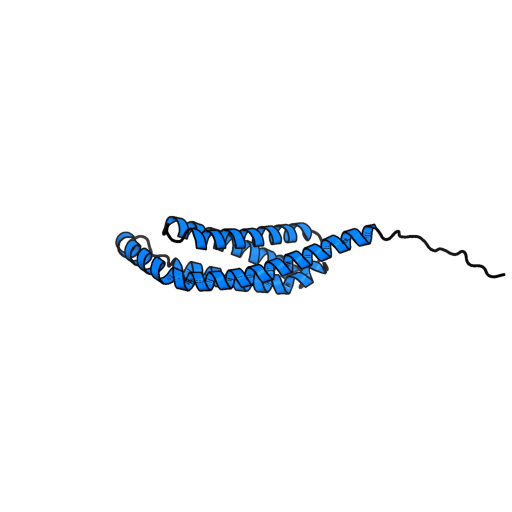.313 19.509 1.00 62.03 110 LYS A CA 1
ATOM 817 C C . LYS A 1 110 ? -17.587 0.949 19.405 1.00 62.03 110 LYS A C 1
ATOM 819 O O . LYS A 1 110 ? -16.966 0.018 18.902 1.00 62.03 110 LYS A O 1
ATOM 824 N N . ILE A 1 111 ? -18.832 0.827 19.865 1.00 59.62 111 ILE A N 1
ATOM 825 C CA . ILE A 1 111 ? -19.616 -0.410 19.745 1.00 59.62 111 ILE A CA 1
ATOM 826 C C . ILE A 1 111 ? -20.040 -0.632 18.286 1.00 59.62 111 ILE A C 1
ATOM 828 O O . ILE A 1 111 ? -19.770 -1.705 17.757 1.00 59.62 111 ILE A O 1
ATOM 832 N N . LEU A 1 112 ? -20.596 0.379 17.603 1.00 59.56 112 LEU A N 1
ATOM 833 C CA . LEU A 1 112 ? -20.919 0.296 16.170 1.00 59.56 112 LEU A CA 1
ATOM 834 C C . LEU A 1 112 ? -19.679 -0.046 15.337 1.00 59.56 112 LEU A C 1
ATOM 836 O O . LEU A 1 112 ? -19.717 -0.961 14.528 1.00 59.56 112 LEU A O 1
ATOM 840 N N . ARG A 1 113 ? -18.544 0.603 15.612 1.00 63.84 113 ARG A N 1
ATOM 841 C CA . ARG A 1 113 ? -17.251 0.340 14.965 1.00 63.84 113 ARG A CA 1
ATOM 842 C C . ARG A 1 113 ? -16.788 -1.102 15.151 1.00 63.84 113 ARG A C 1
ATOM 844 O O . ARG A 1 113 ? -16.324 -1.692 14.186 1.00 63.84 113 ARG A O 1
ATOM 851 N N . ARG A 1 114 ? -16.940 -1.689 16.345 1.00 61.53 114 ARG A N 1
ATOM 852 C CA . ARG A 1 114 ? -16.630 -3.114 16.576 1.00 61.53 114 ARG A CA 1
ATOM 853 C C . ARG A 1 114 ? -17.539 -4.055 15.793 1.00 61.53 114 ARG A C 1
ATOM 855 O O . ARG A 1 114 ? -17.082 -5.126 15.424 1.00 61.53 114 ARG A O 1
ATOM 862 N N . VAL A 1 115 ? -18.795 -3.678 15.559 1.00 59.53 115 VAL A N 1
ATOM 863 C CA . VAL A 1 115 ? -19.765 -4.511 14.829 1.00 59.53 115 VAL A CA 1
ATOM 864 C C . VAL A 1 115 ? -19.624 -4.346 13.314 1.00 59.53 115 VAL A C 1
ATOM 866 O O . VAL A 1 115 ? -19.749 -5.316 12.575 1.00 59.53 115 VAL A O 1
ATOM 869 N N . GLU A 1 116 ? -19.309 -3.145 12.834 1.00 68.06 116 GLU A N 1
ATOM 870 C CA . GLU A 1 116 ? -19.099 -2.872 11.410 1.00 68.06 116 GLU A CA 1
ATOM 871 C C . GLU A 1 116 ? -17.721 -3.326 10.914 1.00 68.06 116 GLU A C 1
ATOM 873 O O . GLU A 1 116 ? -17.576 -3.689 9.745 1.00 68.06 116 GLU A O 1
ATOM 878 N N . TRP A 1 117 ? -16.699 -3.312 11.779 1.00 72.44 117 TRP A N 1
ATOM 879 C CA . TRP A 1 117 ? -15.349 -3.717 11.401 1.00 72.44 117 TRP A CA 1
ATOM 880 C C . TRP A 1 117 ? -15.217 -5.158 10.904 1.00 72.44 117 TRP A C 1
ATOM 882 O O . TRP A 1 117 ? -14.530 -5.309 9.912 1.00 72.44 117 TRP A O 1
ATOM 892 N N . PRO A 1 118 ? -15.816 -6.221 11.473 1.00 68.19 118 PRO A N 1
ATOM 893 C CA . PRO A 1 118 ? -15.642 -7.571 10.930 1.00 68.19 118 PRO A CA 1
ATOM 894 C C . PRO A 1 118 ? -16.060 -7.666 9.456 1.00 68.19 118 PRO A C 1
ATOM 896 O O . PRO A 1 118 ? -15.350 -8.268 8.656 1.00 68.19 118 PRO A O 1
ATOM 899 N N . TYR A 1 119 ? -17.143 -6.985 9.069 1.00 63.22 119 TYR A N 1
ATOM 900 C CA . TYR A 1 119 ? -17.579 -6.913 7.673 1.00 63.22 119 TYR A CA 1
ATOM 901 C C . TYR A 1 119 ? -16.643 -6.053 6.809 1.00 63.22 119 TYR A C 1
ATOM 903 O O . TYR A 1 119 ? -16.210 -6.455 5.730 1.00 63.22 119 TYR A O 1
ATOM 911 N N . LYS A 1 120 ? -16.278 -4.861 7.292 1.00 74.00 120 LYS A N 1
ATOM 912 C CA . LYS A 1 120 ? -15.353 -3.965 6.578 1.00 74.00 120 LYS A CA 1
ATOM 913 C C . LYS A 1 120 ? -13.922 -4.519 6.521 1.00 74.00 120 LYS A C 1
ATOM 915 O O . LYS A 1 120 ? -13.184 -4.205 5.596 1.00 74.00 120 LYS A O 1
ATOM 920 N N . GLY A 1 121 ? -13.547 -5.349 7.482 1.00 74.94 121 GLY A N 1
ATOM 921 C CA . GLY A 1 121 ? -12.263 -6.017 7.632 1.00 74.94 121 GLY A CA 1
ATOM 922 C C . GLY A 1 121 ? -12.116 -7.178 6.660 1.00 74.94 121 GLY A C 1
ATOM 923 O O . GLY A 1 121 ? -11.047 -7.329 6.082 1.00 74.94 121 GLY A O 1
ATOM 924 N N . ASP A 1 122 ? -13.184 -7.932 6.396 1.00 78.12 122 ASP A N 1
ATOM 925 C CA . ASP A 1 122 ? -13.217 -8.920 5.309 1.00 78.12 122 ASP A CA 1
ATOM 926 C C . ASP A 1 122 ? -13.028 -8.253 3.934 1.00 78.12 122 ASP A C 1
ATOM 928 O O . ASP A 1 122 ? -12.157 -8.633 3.144 1.00 78.12 122 ASP A O 1
ATOM 932 N N . ARG A 1 123 ? -13.739 -7.141 3.704 1.00 79.62 123 ARG A N 1
ATOM 933 C CA . ARG A 1 123 ? -13.543 -6.314 2.506 1.00 79.62 123 ARG A CA 1
ATOM 934 C C . ARG A 1 123 ? -12.120 -5.753 2.416 1.00 79.62 123 ARG A C 1
ATOM 936 O O . ARG A 1 123 ? -11.523 -5.788 1.343 1.00 79.62 123 ARG A O 1
ATOM 943 N N . ALA A 1 124 ? -11.553 -5.280 3.526 1.00 81.12 124 ALA A N 1
ATOM 944 C CA . ALA A 1 124 ? -10.171 -4.812 3.572 1.00 81.12 124 ALA A CA 1
ATOM 945 C C . ALA A 1 124 ? -9.172 -5.946 3.285 1.00 81.12 124 ALA A C 1
ATOM 947 O O . ALA A 1 124 ? -8.212 -5.724 2.559 1.00 81.12 124 ALA A O 1
ATOM 948 N N . LYS A 1 125 ? -9.401 -7.168 3.782 1.00 82.81 125 LYS A N 1
ATOM 949 C CA . LYS A 1 125 ? -8.561 -8.343 3.485 1.00 82.81 125 LYS A CA 1
ATOM 950 C C . LYS A 1 125 ? -8.588 -8.710 2.007 1.00 82.81 125 LYS A C 1
ATOM 952 O O . LYS A 1 125 ? -7.533 -8.977 1.443 1.00 82.81 125 LYS A O 1
ATOM 957 N N . THR A 1 126 ? -9.759 -8.654 1.379 1.00 85.06 126 THR A N 1
ATOM 958 C CA . THR A 1 126 ? -9.895 -8.852 -0.072 1.00 85.06 126 THR A CA 1
ATOM 959 C C . THR A 1 126 ? -9.092 -7.799 -0.841 1.00 85.06 126 THR A C 1
ATOM 961 O O . THR A 1 126 ? -8.271 -8.144 -1.684 1.00 85.06 126 THR A O 1
ATOM 964 N N . MET A 1 127 ? -9.224 -6.522 -0.464 1.00 85.38 127 MET A N 1
ATOM 965 C CA . MET A 1 127 ? -8.424 -5.435 -1.045 1.00 85.38 127 MET A CA 1
ATOM 966 C C . MET A 1 127 ? -6.916 -5.636 -0.839 1.00 85.38 127 MET A C 1
ATOM 968 O O . MET A 1 127 ? -6.132 -5.345 -1.736 1.00 85.38 127 MET A O 1
ATOM 972 N N . LEU A 1 128 ? -6.488 -6.138 0.325 1.00 84.75 128 LEU A N 1
ATOM 973 C CA . LEU A 1 128 ? -5.079 -6.448 0.579 1.00 84.75 128 LEU A CA 1
ATOM 974 C C . LEU A 1 128 ? -4.575 -7.610 -0.283 1.00 84.75 128 LEU A C 1
ATOM 976 O O . LEU A 1 128 ? -3.421 -7.575 -0.698 1.00 84.75 128 LEU A O 1
ATOM 980 N N . ALA A 1 129 ? -5.404 -8.616 -0.564 1.00 87.38 129 ALA A N 1
ATOM 981 C CA . ALA A 1 129 ? -5.035 -9.713 -1.455 1.00 87.38 129 ALA A CA 1
ATOM 982 C C . ALA A 1 129 ? -4.791 -9.206 -2.887 1.00 87.38 129 ALA A C 1
ATOM 984 O O . ALA A 1 129 ? -3.737 -9.495 -3.461 1.00 87.38 129 ALA A O 1
ATOM 985 N N . ASP A 1 130 ? -5.696 -8.370 -3.405 1.00 84.94 130 ASP A N 1
ATOM 986 C CA . ASP A 1 130 ? -5.544 -7.717 -4.712 1.00 84.94 130 ASP A CA 1
ATOM 987 C C . ASP A 1 130 ? -4.292 -6.823 -4.744 1.00 84.94 130 ASP A C 1
ATOM 989 O O . ASP A 1 130 ? -3.482 -6.880 -5.675 1.00 84.94 130 ASP A O 1
ATOM 993 N N . LEU A 1 131 ? -4.065 -6.044 -3.679 1.00 85.19 131 LEU A N 1
ATOM 994 C CA . LEU A 1 131 ? -2.868 -5.213 -3.533 1.00 85.19 131 LEU A CA 1
ATOM 995 C C . LEU A 1 131 ? -1.585 -6.055 -3.549 1.00 85.19 131 LEU A C 1
ATOM 997 O O . LEU A 1 131 ? -0.599 -5.675 -4.184 1.00 85.19 131 LEU A O 1
ATOM 1001 N N . SER A 1 132 ? -1.599 -7.212 -2.884 1.00 86.06 132 SER A N 1
ATOM 1002 C CA . SER A 1 132 ? -0.461 -8.131 -2.837 1.00 86.06 132 SER A CA 1
ATOM 1003 C C . SER A 1 132 ? -0.141 -8.718 -4.209 1.00 86.06 132 SER A C 1
ATOM 1005 O O . SER A 1 132 ? 1.030 -8.839 -4.577 1.00 86.06 132 SER A O 1
ATOM 1007 N N . GLN A 1 133 ? -1.166 -9.027 -5.007 1.00 89.06 133 GLN A N 1
ATOM 1008 C CA . GLN A 1 133 ? -0.984 -9.476 -6.384 1.00 89.06 133 GLN A CA 1
ATOM 1009 C C . GLN A 1 133 ? -0.281 -8.405 -7.227 1.00 89.06 133 GLN A C 1
ATOM 1011 O O . GLN A 1 133 ? 0.731 -8.700 -7.867 1.00 89.06 133 GLN A O 1
ATOM 1016 N N . HIS A 1 134 ? -0.752 -7.157 -7.181 1.00 84.06 134 HIS A N 1
ATOM 1017 C CA . HIS A 1 134 ? -0.120 -6.059 -7.919 1.00 84.06 134 HIS A CA 1
ATOM 1018 C C . HIS A 1 134 ? 1.303 -5.770 -7.435 1.00 84.06 134 HIS A C 1
ATOM 1020 O O . HIS A 1 134 ? 2.201 -5.571 -8.254 1.00 84.06 134 HIS A O 1
ATOM 1026 N N . LYS A 1 135 ? 1.544 -5.826 -6.121 1.00 88.38 135 LYS A N 1
ATOM 1027 C CA . LYS A 1 135 ? 2.884 -5.728 -5.527 1.00 88.38 135 LYS A CA 1
ATOM 1028 C C . LYS A 1 135 ? 3.829 -6.797 -6.083 1.00 88.38 135 LYS A C 1
ATOM 1030 O O . LYS A 1 135 ? 4.956 -6.477 -6.453 1.00 88.38 135 LYS A O 1
ATOM 1035 N N . ASN A 1 136 ? 3.375 -8.046 -6.189 1.00 87.31 136 ASN A N 1
ATOM 1036 C CA . ASN A 1 136 ? 4.174 -9.134 -6.758 1.00 87.31 136 ASN A CA 1
ATOM 1037 C C . ASN A 1 136 ? 4.468 -8.906 -8.246 1.00 87.31 136 ASN A C 1
ATOM 1039 O O . ASN A 1 136 ? 5.595 -9.135 -8.682 1.00 87.31 136 ASN A O 1
ATOM 1043 N N . THR A 1 137 ? 3.498 -8.404 -9.017 1.00 87.88 137 THR A N 1
ATOM 1044 C CA . THR A 1 137 ? 3.720 -8.008 -10.416 1.00 87.88 137 THR A CA 1
ATOM 1045 C C . THR A 1 137 ? 4.777 -6.909 -10.530 1.00 87.88 137 THR A C 1
ATOM 1047 O O . THR A 1 137 ? 5.696 -7.038 -11.336 1.00 87.88 137 THR A O 1
ATOM 1050 N N . ILE A 1 138 ? 4.704 -5.869 -9.693 1.00 85.56 138 ILE A N 1
ATOM 1051 C CA . ILE A 1 138 ? 5.705 -4.790 -9.643 1.00 85.56 138 ILE A CA 1
ATOM 1052 C C . ILE A 1 138 ? 7.088 -5.362 -9.312 1.00 85.56 138 ILE A C 1
ATOM 1054 O O . ILE A 1 138 ? 8.050 -5.100 -10.029 1.00 85.56 138 ILE A O 1
ATOM 1058 N N . ALA A 1 139 ? 7.191 -6.201 -8.278 1.00 85.94 139 ALA A N 1
ATOM 1059 C CA . ALA A 1 139 ? 8.450 -6.834 -7.893 1.00 85.94 139 ALA A CA 1
ATOM 1060 C C . ALA A 1 139 ? 9.044 -7.701 -9.020 1.00 85.94 139 ALA A C 1
ATOM 1062 O O . ALA A 1 139 ? 10.257 -7.698 -9.223 1.00 85.94 139 ALA A O 1
ATOM 1063 N N . MET A 1 140 ? 8.207 -8.412 -9.785 1.00 86.19 140 MET A N 1
ATOM 1064 C CA . MET A 1 140 ? 8.653 -9.178 -10.953 1.00 86.19 140 MET A CA 1
ATOM 1065 C C . MET A 1 140 ? 9.176 -8.278 -12.075 1.00 86.19 140 MET A C 1
ATOM 1067 O O . MET A 1 140 ? 10.242 -8.573 -12.613 1.00 86.19 140 MET A O 1
ATOM 1071 N N . ILE A 1 141 ? 8.471 -7.190 -12.405 1.00 83.56 141 ILE A N 1
ATOM 1072 C CA . ILE A 1 141 ? 8.913 -6.210 -13.413 1.00 83.56 141 ILE A CA 1
ATOM 1073 C C . ILE A 1 141 ? 10.294 -5.661 -13.035 1.00 83.56 141 ILE A C 1
ATOM 1075 O O . ILE A 1 141 ? 11.218 -5.709 -13.846 1.00 83.56 141 ILE A O 1
ATOM 1079 N N . LEU A 1 142 ? 10.461 -5.243 -11.777 1.00 83.88 142 LEU A N 1
ATOM 1080 C CA . LEU A 1 142 ? 11.736 -4.736 -11.261 1.00 83.88 142 LEU A CA 1
ATOM 1081 C C . LEU A 1 142 ? 12.847 -5.791 -11.327 1.00 83.88 142 LEU A C 1
ATOM 1083 O O . LEU A 1 142 ? 13.970 -5.498 -11.734 1.00 83.88 142 LEU A O 1
ATOM 1087 N N . ALA A 1 143 ? 12.538 -7.042 -10.981 1.00 83.81 143 ALA A N 1
ATOM 1088 C CA . ALA A 1 143 ? 13.503 -8.135 -11.034 1.00 83.81 143 ALA A CA 1
ATOM 1089 C C . ALA A 1 143 ? 13.918 -8.522 -12.465 1.00 83.81 143 ALA A C 1
ATOM 1091 O O . ALA A 1 143 ? 14.997 -9.093 -12.637 1.00 83.81 143 ALA A O 1
ATOM 1092 N N . VAL A 1 144 ? 13.075 -8.280 -13.474 1.00 80.56 144 VAL A N 1
ATOM 1093 C CA . VAL A 1 144 ? 13.435 -8.445 -14.891 1.00 80.56 144 VAL A CA 1
ATOM 1094 C C . VAL A 1 144 ? 14.353 -7.306 -15.321 1.00 80.56 144 VAL A C 1
ATOM 1096 O O . VAL A 1 144 ? 15.423 -7.568 -15.867 1.00 80.56 144 VAL A O 1
ATOM 1099 N N . ASP A 1 145 ? 14.000 -6.066 -15.003 1.00 75.38 145 ASP A N 1
ATOM 1100 C CA . ASP A 1 145 ? 14.787 -4.891 -15.377 1.00 75.38 145 ASP A CA 1
ATOM 1101 C C . ASP A 1 145 ? 16.211 -4.915 -14.782 1.00 75.38 145 ASP A C 1
ATOM 1103 O O . ASP A 1 145 ? 17.205 -4.863 -15.511 1.00 75.38 145 ASP A O 1
ATOM 1107 N N . SER A 1 146 ? 16.327 -5.216 -13.481 1.00 68.81 146 SER A N 1
ATOM 1108 C CA . SER A 1 146 ? 17.621 -5.388 -12.797 1.00 68.81 146 SER A CA 1
ATOM 1109 C C . SER A 1 146 ? 18.498 -6.504 -13.395 1.00 68.81 146 SER A C 1
ATOM 1111 O O . SER A 1 146 ? 19.718 -6.518 -13.207 1.00 68.81 146 SER A O 1
ATOM 1113 N N . ARG A 1 147 ? 17.905 -7.487 -14.092 1.00 61.31 147 ARG A N 1
ATOM 1114 C CA . ARG A 1 147 ? 18.654 -8.532 -14.819 1.00 61.31 147 ARG A CA 1
ATOM 1115 C C . ARG A 1 147 ? 19.071 -8.074 -16.212 1.00 61.31 147 ARG A C 1
ATOM 1117 O O . ARG A 1 147 ? 20.159 -8.441 -16.653 1.00 61.31 147 ARG A O 1
ATOM 1124 N N . HIS A 1 148 ? 18.238 -7.294 -16.896 1.00 56.62 148 HIS A N 1
ATOM 1125 C CA . HIS A 1 148 ? 18.548 -6.753 -18.218 1.00 56.62 148 HIS A CA 1
ATOM 1126 C C . HIS A 1 148 ? 19.746 -5.794 -18.173 1.00 56.62 148 HIS A C 1
ATOM 1128 O O . HIS A 1 148 ? 20.604 -5.864 -19.056 1.00 56.62 148 HIS A O 1
ATOM 1134 N N . GLU A 1 149 ? 19.873 -4.978 -17.121 1.00 54.69 149 GLU A N 1
ATOM 1135 C CA . GLU A 1 149 ? 21.058 -4.134 -16.911 1.00 54.69 149 GLU A CA 1
ATOM 1136 C C . GLU A 1 149 ? 22.344 -4.973 -16.798 1.00 54.69 149 GLU A C 1
ATOM 1138 O O . GLU A 1 149 ? 23.324 -4.723 -17.502 1.00 54.69 149 GLU A O 1
ATOM 1143 N N . LYS A 1 150 ? 22.319 -6.052 -16.003 1.00 47.75 150 LYS A N 1
ATOM 1144 C CA . LYS A 1 150 ? 23.476 -6.948 -15.824 1.00 47.75 150 LYS A CA 1
ATOM 1145 C C . LYS A 1 150 ? 23.868 -7.705 -17.095 1.00 47.75 150 LYS A C 1
ATOM 1147 O O . LYS A 1 150 ? 25.050 -7.973 -17.289 1.00 47.75 150 LYS A O 1
ATOM 1152 N N . ILE A 1 151 ? 22.919 -8.032 -17.974 1.00 47.62 151 ILE A N 1
ATOM 1153 C CA . ILE A 1 151 ? 23.212 -8.709 -19.250 1.00 47.62 151 ILE A CA 1
ATOM 1154 C C . ILE A 1 151 ? 23.870 -7.751 -20.254 1.00 47.62 151 ILE A C 1
ATOM 1156 O O . ILE A 1 151 ? 24.790 -8.163 -20.960 1.00 47.62 151 ILE A O 1
ATOM 1160 N N . ARG A 1 152 ? 23.479 -6.466 -20.294 1.00 44.78 152 ARG A N 1
ATOM 1161 C CA . ARG A 1 152 ? 24.113 -5.469 -21.184 1.00 44.78 152 ARG A CA 1
ATOM 1162 C C . ARG A 1 152 ? 25.598 -5.258 -20.879 1.00 44.78 152 ARG A C 1
ATOM 1164 O O . ARG A 1 152 ? 26.363 -5.014 -21.803 1.00 44.78 152 ARG A O 1
ATOM 1171 N N . VAL A 1 153 ? 26.010 -5.403 -19.619 1.00 52.28 153 VAL A N 1
ATOM 1172 C CA . VAL A 1 153 ? 27.420 -5.290 -19.196 1.00 52.28 153 VAL A CA 1
ATOM 1173 C C . VAL A 1 153 ? 28.265 -6.496 -19.645 1.00 52.28 153 VAL A C 1
ATOM 1175 O O . VAL A 1 153 ? 29.482 -6.386 -19.758 1.00 52.28 153 VAL A O 1
ATOM 1178 N N . ILE A 1 154 ? 27.641 -7.643 -19.940 1.00 53.00 154 ILE A N 1
ATOM 1179 C CA . ILE A 1 154 ? 28.333 -8.898 -20.291 1.00 53.00 154 ILE A CA 1
ATOM 1180 C C . ILE A 1 154 ? 28.417 -9.110 -21.812 1.00 53.00 154 ILE A C 1
ATOM 1182 O O . ILE A 1 154 ? 29.086 -10.038 -22.254 1.00 53.00 154 ILE A O 1
ATOM 1186 N N . VAL A 1 155 ? 27.804 -8.261 -22.643 1.00 46.78 155 VAL A N 1
ATOM 1187 C CA . VAL A 1 155 ? 28.045 -8.300 -24.094 1.00 46.78 155 VAL A CA 1
ATOM 1188 C C . VAL A 1 155 ? 29.348 -7.545 -24.376 1.00 46.78 155 VAL A C 1
ATOM 1190 O O . VAL A 1 155 ? 29.329 -6.313 -24.367 1.00 46.78 155 VAL A O 1
ATOM 1193 N N . PRO A 1 156 ? 30.494 -8.215 -24.627 1.00 45.25 156 PRO A N 1
ATOM 1194 C CA . PRO A 1 156 ? 31.666 -7.501 -25.097 1.00 45.25 156 PRO A CA 1
ATOM 1195 C C . PRO A 1 156 ? 31.306 -6.867 -26.440 1.00 45.25 156 PRO A C 1
ATOM 1197 O O . PRO A 1 156 ? 30.930 -7.560 -27.387 1.00 45.25 156 PRO A O 1
ATOM 1200 N N . THR A 1 157 ? 31.439 -5.547 -26.535 1.00 52.72 157 THR A N 1
ATOM 1201 C CA . THR A 1 157 ? 31.528 -4.825 -27.807 1.00 52.72 157 THR 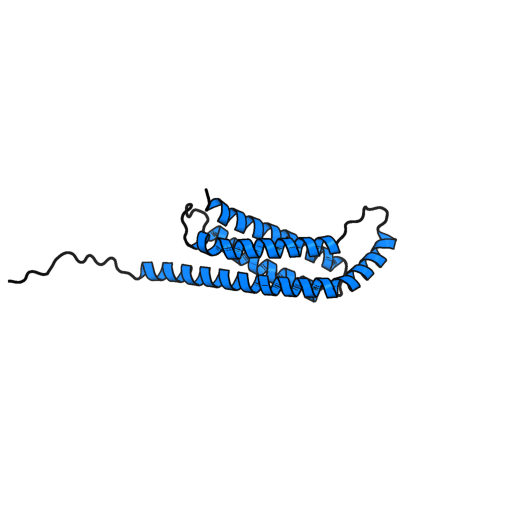A CA 1
ATOM 1202 C C . THR A 1 157 ? 32.833 -5.229 -28.489 1.00 52.72 157 THR A C 1
ATOM 1204 O O . THR A 1 157 ? 33.821 -4.497 -28.497 1.00 52.72 157 THR A O 1
ATOM 1207 N N . GLY A 1 158 ? 32.865 -6.461 -28.986 1.00 44.50 158 GLY A N 1
ATOM 1208 C CA . GLY A 1 158 ? 33.927 -6.996 -29.809 1.00 44.50 158 GLY A CA 1
ATOM 1209 C C . GLY A 1 158 ? 33.710 -6.518 -31.230 1.00 44.50 158 GLY A C 1
ATOM 1210 O O . GLY A 1 158 ? 32.862 -7.043 -31.943 1.00 44.50 158 GLY A O 1
ATOM 1211 N N . VAL A 1 159 ? 34.481 -5.507 -31.609 1.00 48.84 159 VAL A N 1
ATOM 1212 C CA . VAL A 1 159 ? 34.800 -5.137 -32.987 1.00 48.84 159 VAL A CA 1
ATOM 1213 C C . VAL A 1 159 ? 35.082 -6.406 -33.804 1.00 48.84 159 VAL A C 1
ATOM 1215 O O . VAL A 1 159 ? 36.124 -7.034 -33.637 1.00 48.84 159 VAL A O 1
ATOM 1218 N N . TYR A 1 160 ? 34.165 -6.795 -34.689 1.00 44.00 160 TYR A N 1
ATOM 1219 C CA . TYR A 1 160 ? 34.427 -7.761 -35.760 1.00 44.00 160 TYR A CA 1
ATOM 1220 C C . TYR A 1 160 ? 34.737 -7.000 -37.048 1.00 44.00 160 TYR A C 1
ATOM 1222 O O . TYR A 1 160 ? 34.018 -7.069 -38.042 1.00 44.00 160 TYR A O 1
ATOM 1230 N N . GLU A 1 161 ? 35.835 -6.247 -37.015 1.00 41.16 161 GLU A N 1
ATOM 1231 C CA . GLU A 1 161 ? 36.422 -5.681 -38.220 1.00 41.16 161 GLU A CA 1
ATOM 1232 C C . GLU A 1 161 ? 37.325 -6.737 -38.872 1.00 41.16 161 GLU A C 1
ATOM 1234 O O . GLU A 1 161 ? 38.425 -7.047 -38.418 1.00 41.16 161 GLU A O 1
ATOM 1239 N N . SER A 1 162 ? 36.791 -7.315 -39.946 1.00 50.44 162 SER A N 1
ATOM 1240 C CA . SER A 1 162 ? 37.515 -7.575 -41.192 1.00 50.44 162 SER A CA 1
ATOM 1241 C C . SER A 1 162 ? 38.789 -8.422 -41.112 1.00 50.44 162 SER A C 1
ATOM 1243 O O . SER A 1 162 ? 39.909 -7.933 -41.266 1.00 50.44 162 SER A O 1
ATOM 1245 N N . ARG A 1 163 ? 38.619 -9.748 -41.053 1.00 42.03 163 ARG A N 1
ATOM 1246 C CA . ARG A 1 163 ? 39.602 -10.674 -41.640 1.00 42.03 163 ARG A CA 1
ATOM 1247 C C . ARG A 1 163 ? 38.930 -11.933 -42.187 1.00 42.03 163 ARG A C 1
ATOM 1249 O O . ARG A 1 163 ? 39.006 -13.003 -41.596 1.00 42.03 163 ARG A O 1
ATOM 1256 N N . TRP A 1 164 ? 38.298 -11.796 -43.347 1.00 36.50 164 TRP A N 1
ATOM 1257 C CA . TRP A 1 164 ? 38.035 -12.918 -44.246 1.00 36.50 164 TRP A CA 1
ATOM 1258 C C . TRP A 1 164 ? 38.416 -12.490 -45.664 1.00 36.50 164 TRP A C 1
ATOM 1260 O O . TRP A 1 164 ? 37.738 -11.672 -46.273 1.00 36.50 164 TRP A O 1
ATOM 1270 N N . ASN A 1 165 ? 39.542 -13.010 -46.151 1.00 41.72 165 ASN A N 1
ATOM 1271 C CA . ASN A 1 165 ? 39.969 -12.907 -47.543 1.00 41.72 165 ASN A CA 1
ATOM 1272 C C . ASN A 1 165 ? 40.042 -14.333 -48.107 1.00 41.72 165 ASN A C 1
ATOM 1274 O O . ASN A 1 165 ? 40.943 -15.079 -47.708 1.00 41.72 165 ASN A O 1
ATOM 1278 N N . PRO A 1 166 ? 39.118 -14.757 -48.983 1.00 49.53 166 PRO A N 1
ATOM 1279 C CA . PRO A 1 166 ? 39.300 -15.974 -49.742 1.00 49.53 166 PRO A CA 1
ATOM 1280 C C . PRO A 1 166 ? 40.059 -15.665 -51.033 1.00 49.53 166 PRO A C 1
ATOM 1282 O O . PRO A 1 166 ? 39.480 -15.119 -51.961 1.00 49.53 166 PRO A O 1
ATOM 1285 N N . ARG A 1 167 ? 41.318 -16.116 -51.040 1.00 43.88 167 ARG A N 1
ATOM 1286 C CA . ARG A 1 167 ? 42.177 -16.435 -52.194 1.00 43.88 167 ARG A CA 1
ATOM 1287 C C . ARG A 1 167 ? 42.441 -15.330 -53.213 1.00 43.88 167 ARG A C 1
ATOM 1289 O O . ARG A 1 167 ? 41.580 -15.072 -54.074 1.00 43.88 167 ARG A O 1
#

Radius of gyration: 23.37 Å; Cα contacts (8 Å, |Δi|>4): 96; chains: 1; bounding box: 64×35×78 Å

Solvent-accessible surface area (backbone atoms only — not comparable to full-atom values): 9569 Å² total; per-residue (Å²): 139,64,45,68,51,34,57,51,46,47,52,52,36,43,52,47,35,55,50,43,42,52,53,41,55,60,46,47,80,71,40,76,90,52,47,64,65,43,47,52,50,40,51,55,42,50,52,50,34,55,56,46,53,51,49,54,59,70,48,63,85,60,64,82,76,50,69,65,50,64,70,41,39,63,44,47,54,49,44,37,52,50,48,50,52,51,43,50,56,56,47,70,70,58,66,88,72,69,85,88,61,46,81,70,49,47,58,53,48,51,50,49,42,62,64,49,38,65,62,54,45,53,54,48,50,53,46,48,52,56,44,49,53,38,48,50,53,51,53,50,55,51,59,50,52,65,46,53,59,58,51,60,73,68,57,77,90,70,84,83,75,83,87,84,82,88,130

Foldseek 3Di:
DPLCVLLVLLVLLLVLLVLLLVLLVVVCVQAVVCVPLSVLSNVLSVVLNVLSVVVSVVCVVVDSDDVLSVQLRVLSVQSSVLSVVSSVLSCVLVPDDDDPPCPPVSVVSSVVSVVVCVVSSVVNVVSSVSNVVSSVSSVVSVVVVVVVVVVVVVPPPDPPPDDDDDD

Mean predicted aligned error: 11.84 Å